Protein AF-A0A3S4VH05-F1 (afdb_monomer_lite)

Foldseek 3Di:
DDLADDPPPPQKDFDPPQVVVCPDQKDGWMWGPPDQQKIWTKIKHAFDDPDPPDGGHIHMDTDDIGRHHD

Structure (mmCIF, N/CA/C/O backbone):
data_AF-A0A3S4VH05-F1
#
_entry.id   AF-A0A3S4VH05-F1
#
loop_
_atom_site.group_PDB
_atom_site.id
_atom_site.type_symbol
_atom_site.label_atom_id
_atom_site.label_alt_id
_atom_site.label_comp_id
_atom_site.label_asym_id
_atom_site.label_entity_id
_atom_site.label_seq_id
_atom_site.pdbx_PDB_ins_code
_atom_site.Cartn_x
_atom_site.Cartn_y
_atom_site.Cartn_z
_atom_site.occupancy
_atom_site.B_iso_or_equiv
_atom_site.auth_seq_id
_atom_site.auth_comp_id
_atom_site.auth_asym_id
_atom_site.auth_atom_id
_atom_site.pdbx_PDB_model_num
ATOM 1 N N . MET A 1 1 ? -2.085 12.878 -1.627 1.00 57.97 1 MET A N 1
ATOM 2 C CA . MET A 1 1 ? -1.959 11.428 -1.377 1.00 57.97 1 MET A CA 1
ATOM 3 C C . MET A 1 1 ? -2.687 11.169 -0.065 1.00 57.97 1 MET A C 1
ATOM 5 O O . MET A 1 1 ? -2.316 11.810 0.908 1.00 57.97 1 MET A O 1
ATOM 9 N N . GLN A 1 2 ? -3.784 10.401 -0.056 1.00 65.06 2 GLN A N 1
ATOM 10 C CA . GLN A 1 2 ? -4.464 10.044 1.199 1.00 65.06 2 GLN A CA 1
ATOM 11 C C . GLN A 1 2 ? -3.883 8.720 1.718 1.00 65.06 2 GLN A C 1
ATOM 13 O O . GLN A 1 2 ? -3.617 7.839 0.902 1.00 65.06 2 GLN A O 1
ATOM 18 N N . PRO A 1 3 ? -3.634 8.580 3.029 1.00 62.72 3 PRO A N 1
ATOM 19 C CA . PRO A 1 3 ? -2.967 7.405 3.592 1.00 62.72 3 PRO A CA 1
ATOM 20 C C . PRO A 1 3 ? -3.791 6.111 3.497 1.00 62.72 3 PRO A C 1
ATOM 22 O O . PRO A 1 3 ? -3.220 5.030 3.543 1.00 62.72 3 PRO A O 1
ATOM 25 N N . ASP A 1 4 ? -5.113 6.192 3.356 1.00 66.25 4 ASP A N 1
ATOM 26 C CA . ASP A 1 4 ? -6.024 5.043 3.279 1.00 66.25 4 ASP A CA 1
ATOM 27 C C . ASP A 1 4 ? -6.367 4.610 1.848 1.00 66.25 4 ASP A C 1
ATOM 29 O O . ASP A 1 4 ? -7.154 3.679 1.662 1.00 66.25 4 ASP A O 1
ATOM 33 N N . GLN A 1 5 ? -5.809 5.275 0.836 1.00 68.50 5 GLN A N 1
ATOM 34 C CA . GLN A 1 5 ? -6.132 5.012 -0.560 1.00 68.50 5 GLN A CA 1
ATOM 35 C C . GLN A 1 5 ? -4.869 4.759 -1.383 1.00 68.50 5 GLN A C 1
ATOM 37 O O . GLN A 1 5 ? -3.854 5.438 -1.197 1.00 68.50 5 GLN A O 1
ATOM 42 N N . PRO A 1 6 ? -4.916 3.821 -2.345 1.00 60.56 6 PRO A N 1
ATOM 43 C CA . PRO A 1 6 ? -3.851 3.712 -3.323 1.00 60.56 6 PRO A CA 1
ATOM 44 C C . PRO A 1 6 ? -3.728 5.039 -4.113 1.00 60.56 6 PRO A C 1
ATOM 46 O O . PRO A 1 6 ? -4.745 5.658 -4.442 1.00 60.56 6 PRO A O 1
ATOM 49 N N . PRO A 1 7 ? -2.500 5.501 -4.425 1.00 64.62 7 PRO A N 1
ATOM 50 C CA . PRO A 1 7 ? -2.239 6.612 -5.331 1.00 64.62 7 PRO A CA 1
ATOM 51 C C . PRO A 1 7 ? -2.945 6.413 -6.674 1.00 64.62 7 PRO A C 1
ATOM 53 O O . PRO A 1 7 ? -3.266 5.287 -7.058 1.00 64.62 7 PRO A O 1
ATOM 56 N N . ARG A 1 8 ? -3.158 7.510 -7.415 1.00 61.88 8 ARG A N 1
ATOM 57 C CA . ARG A 1 8 ? -3.786 7.453 -8.743 1.00 61.88 8 ARG A CA 1
ATOM 58 C C . ARG A 1 8 ? -3.063 6.434 -9.637 1.00 61.88 8 ARG A C 1
ATOM 60 O O . ARG A 1 8 ? -1.833 6.361 -9.651 1.00 61.88 8 ARG A O 1
ATOM 67 N N . ILE A 1 9 ? -3.863 5.650 -10.361 1.00 52.53 9 ILE A N 1
ATOM 68 C CA . ILE A 1 9 ? -3.427 4.585 -11.273 1.00 52.53 9 IL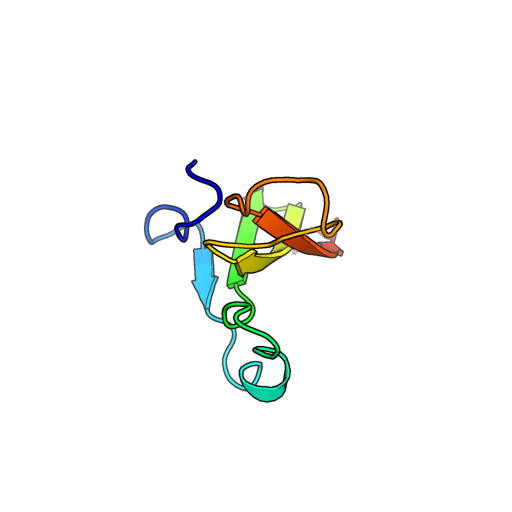E A CA 1
ATOM 69 C C . ILE A 1 9 ? -2.347 5.132 -12.223 1.00 52.53 9 ILE A C 1
ATOM 71 O O . ILE A 1 9 ? -2.525 6.201 -12.801 1.00 52.53 9 ILE A O 1
ATOM 75 N N . GLY A 1 10 ? -1.230 4.407 -12.351 1.00 58.28 10 GLY A N 1
ATOM 76 C CA . GLY A 1 10 ? -0.066 4.781 -13.169 1.00 58.28 10 GLY A CA 1
ATOM 77 C C . GLY A 1 10 ? 1.227 4.991 -12.372 1.00 58.28 10 GLY A C 1
ATOM 78 O O . GLY A 1 10 ? 2.302 4.793 -12.920 1.00 58.28 10 GLY A O 1
ATOM 79 N N . GLN A 1 11 ? 1.135 5.315 -11.077 1.00 64.31 11 GLN A N 1
ATOM 80 C CA . GLN A 1 11 ? 2.300 5.394 -10.173 1.00 64.31 11 GLN A CA 1
ATOM 81 C C . GLN A 1 11 ? 2.326 4.265 -9.139 1.00 64.31 11 GLN A C 1
ATOM 83 O O . GLN A 1 11 ? 3.297 4.118 -8.402 1.00 64.31 11 GLN A O 1
ATOM 88 N N . CYS A 1 12 ? 1.243 3.491 -9.049 1.00 71.62 12 CYS A N 1
ATOM 89 C CA . CYS A 1 12 ? 1.072 2.452 -8.051 1.00 71.62 12 CYS A CA 1
ATOM 90 C C . CYS A 1 12 ? 0.480 1.178 -8.664 1.00 71.62 12 CYS A C 1
ATOM 92 O O . CYS A 1 12 ? -0.553 1.229 -9.335 1.00 71.62 12 CYS A O 1
ATOM 94 N N . THR A 1 13 ? 1.122 0.041 -8.400 1.00 83.31 13 THR A N 1
ATOM 95 C CA . THR A 1 13 ? 0.727 -1.281 -8.891 1.00 83.31 13 THR A CA 1
ATOM 96 C C . T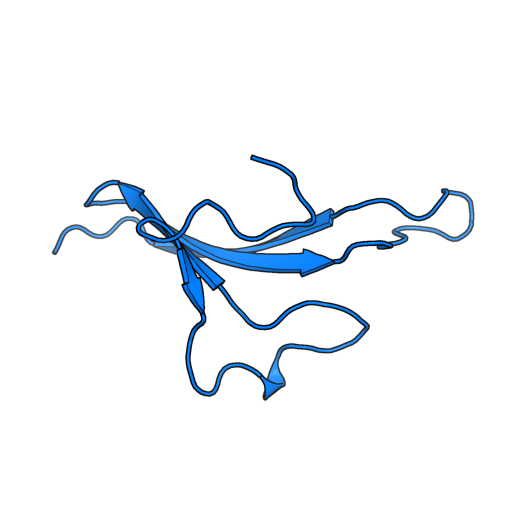HR A 1 13 ? 0.567 -2.245 -7.725 1.00 83.31 13 THR A C 1
ATOM 98 O O . THR A 1 13 ? 1.465 -2.412 -6.906 1.00 83.31 13 THR A O 1
ATOM 101 N N . LYS A 1 14 ? -0.569 -2.939 -7.649 1.00 82.81 14 LYS A N 1
ATOM 102 C CA . LYS A 1 14 ? -0.767 -4.021 -6.678 1.00 82.81 14 LYS A CA 1
ATOM 103 C C . LYS A 1 14 ? 0.131 -5.213 -7.027 1.00 82.81 14 LYS A C 1
ATOM 105 O O . LYS A 1 14 ? 0.034 -5.749 -8.133 1.00 82.81 14 LYS A O 1
ATOM 110 N N . LEU A 1 1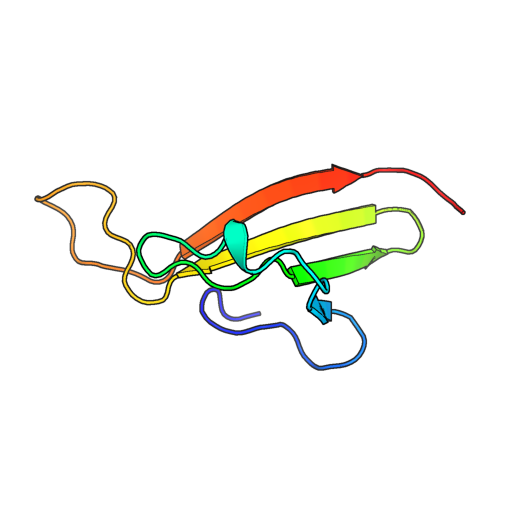5 ? 0.959 -5.675 -6.090 1.00 82.12 15 LEU A N 1
ATOM 111 C CA . LEU A 1 15 ? 1.840 -6.820 -6.325 1.00 82.12 15 LEU A CA 1
ATOM 112 C C . LEU A 1 15 ? 1.064 -8.143 -6.272 1.00 82.12 15 LEU A C 1
ATOM 114 O O . LEU A 1 15 ? 0.414 -8.481 -5.279 1.00 82.12 15 LEU A O 1
ATOM 118 N N . ARG A 1 16 ? 1.150 -8.930 -7.351 1.00 83.44 16 ARG A N 1
ATOM 119 C CA . ARG A 1 16 ? 0.515 -10.255 -7.433 1.00 83.44 16 ARG A CA 1
ATOM 120 C C . ARG A 1 16 ? 1.197 -11.245 -6.482 1.00 83.44 16 ARG A C 1
ATOM 122 O O . ARG A 1 16 ? 2.408 -11.215 -6.303 1.00 83.44 16 ARG A O 1
ATOM 129 N N . GLY A 1 17 ? 0.409 -12.130 -5.869 1.00 80.94 17 GLY A N 1
ATOM 130 C CA . GLY A 1 17 ? 0.909 -13.159 -4.942 1.00 80.94 17 GLY A CA 1
ATOM 131 C C . GLY A 1 17 ? 1.280 -12.654 -3.540 1.00 80.94 17 GLY A C 1
ATOM 132 O O . GLY A 1 17 ? 1.617 -13.458 -2.671 1.00 80.94 17 GLY A O 1
ATOM 133 N N . MET A 1 18 ? 1.170 -11.345 -3.287 1.00 84.44 18 MET A N 1
ATOM 134 C CA . MET A 1 18 ? 1.489 -10.739 -1.989 1.00 84.44 18 MET A CA 1
ATOM 135 C C . MET A 1 18 ? 0.304 -10.700 -1.015 1.00 84.44 18 MET A C 1
ATOM 137 O O . MET A 1 18 ? 0.456 -10.237 0.112 1.00 84.44 18 MET A O 1
ATOM 141 N N . ALA A 1 19 ? -0.852 -11.252 -1.39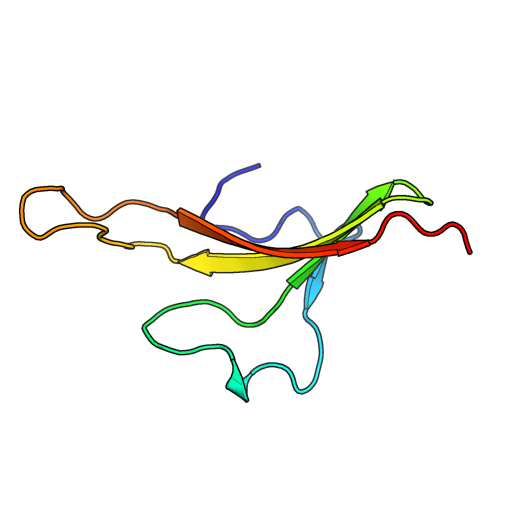7 1.00 81.00 19 ALA A N 1
ATOM 142 C CA . ALA A 1 19 ? -2.050 -11.270 -0.553 1.00 81.00 19 ALA A CA 1
ATOM 143 C C . ALA A 1 19 ? -1.875 -12.023 0.768 1.00 81.00 19 ALA A C 1
ATOM 145 O O . ALA A 1 19 ? -2.488 -11.686 1.772 1.00 81.00 19 ALA A O 1
ATOM 146 N N . LYS A 1 20 ? -0.944 -12.978 0.820 1.00 82.50 20 LYS A N 1
ATOM 147 C CA . LYS A 1 20 ? -0.565 -13.667 2.063 1.00 82.50 20 LYS A CA 1
ATOM 148 C C . LYS A 1 20 ? -0.034 -12.731 3.164 1.00 82.50 20 LYS A C 1
ATOM 150 O O . LYS A 1 20 ? -0.013 -13.126 4.332 1.00 82.50 20 LYS A O 1
ATOM 155 N N . TYR A 1 21 ? 0.398 -11.521 2.795 1.00 80.38 21 TYR A N 1
ATOM 156 C CA . TYR A 1 21 ? 0.884 -10.477 3.701 1.00 80.38 21 TYR A CA 1
ATOM 157 C C . TYR A 1 21 ? -0.196 -9.450 4.089 1.00 80.38 21 TYR A C 1
ATOM 159 O O . TYR A 1 21 ? 0.063 -8.595 4.939 1.00 80.38 21 TYR A O 1
ATOM 167 N N . ALA A 1 22 ? -1.390 -9.519 3.491 1.00 82.81 22 ALA A N 1
ATOM 168 C CA . ALA A 1 22 ? -2.558 -8.721 3.861 1.00 82.81 22 ALA A CA 1
ATOM 169 C C . ALA A 1 22 ? -3.240 -9.354 5.086 1.00 82.81 22 ALA A C 1
ATOM 171 O O . ALA A 1 22 ? -4.182 -10.135 4.968 1.00 82.81 22 ALA A O 1
ATOM 172 N N . ARG A 1 23 ? -2.687 -9.092 6.273 1.00 83.94 23 ARG A N 1
ATOM 173 C CA . ARG A 1 23 ? -3.193 -9.591 7.562 1.00 83.94 23 ARG A CA 1
ATOM 174 C C . ARG A 1 23 ? -3.652 -8.434 8.430 1.00 83.94 23 ARG A C 1
ATOM 176 O O . ARG A 1 23 ? -3.207 -7.312 8.216 1.00 83.94 23 ARG A O 1
ATOM 183 N N . ASP A 1 24 ? -4.516 -8.716 9.398 1.00 86.81 24 ASP A N 1
ATOM 184 C CA . ASP A 1 24 ? -4.901 -7.767 10.451 1.00 86.81 24 ASP A CA 1
ATOM 185 C C . ASP A 1 24 ? -5.443 -6.438 9.898 1.00 86.81 24 ASP A C 1
ATOM 187 O O . ASP A 1 24 ? -5.039 -5.362 10.323 1.00 86.81 24 ASP A O 1
ATOM 191 N N . GLY A 1 25 ? -6.298 -6.520 8.871 1.00 87.81 25 GLY A N 1
ATOM 192 C CA . GLY A 1 25 ? -6.924 -5.358 8.225 1.00 87.81 25 GLY A CA 1
ATOM 193 C C . GLY A 1 25 ? -6.013 -4.549 7.294 1.00 87.81 25 GLY A C 1
ATOM 194 O O . GLY A 1 25 ? -6.469 -3.578 6.686 1.00 87.81 25 GLY A O 1
ATOM 195 N N . TRP A 1 26 ? -4.741 -4.932 7.146 1.00 90.56 26 TRP A N 1
ATOM 196 C CA . TRP A 1 26 ? -3.827 -4.300 6.198 1.00 90.56 26 TRP A CA 1
ATOM 197 C C . TRP A 1 26 ? -4.141 -4.718 4.764 1.00 90.56 26 TRP A C 1
ATOM 199 O O . TRP A 1 26 ? -4.480 -5.869 4.489 1.00 90.56 26 TRP A O 1
ATOM 209 N N . SER A 1 27 ? -3.973 -3.780 3.836 1.00 90.00 27 SER A N 1
ATOM 210 C CA . SER A 1 27 ? -4.137 -4.014 2.406 1.00 90.00 27 SER A CA 1
ATOM 211 C C . SER A 1 27 ? -3.155 -5.058 1.866 1.00 90.00 27 SER A C 1
ATOM 213 O O . SER A 1 27 ? -2.143 -5.376 2.490 1.00 90.00 27 SER A O 1
ATOM 215 N N . ASP A 1 28 ? -3.371 -5.514 0.634 1.00 91.50 28 ASP A N 1
ATOM 216 C CA . ASP A 1 28 ? -2.306 -6.142 -0.157 1.00 91.50 28 ASP A CA 1
ATOM 217 C C . ASP A 1 28 ? -1.096 -5.214 -0.310 1.00 91.50 28 ASP A C 1
ATOM 219 O O . ASP A 1 28 ? -1.205 -4.005 -0.097 1.00 91.50 28 ASP A O 1
ATOM 223 N N . VAL A 1 29 ? 0.057 -5.770 -0.684 1.00 91.25 29 VAL A N 1
ATOM 224 C CA . VAL A 1 29 ? 1.254 -4.965 -0.946 1.00 91.25 29 VAL A CA 1
ATOM 225 C C . VAL A 1 29 ? 1.093 -4.208 -2.258 1.00 91.25 29 VAL A C 1
ATOM 227 O O . VAL A 1 29 ? 0.807 -4.792 -3.309 1.00 91.25 29 VAL A O 1
ATOM 230 N N . TYR A 1 30 ? 1.314 -2.905 -2.183 1.00 89.88 30 TYR A N 1
ATOM 231 C CA . TYR A 1 30 ? 1.334 -1.998 -3.313 1.00 89.88 30 TYR A CA 1
ATOM 232 C C . TYR A 1 30 ? 2.761 -1.544 -3.586 1.00 89.88 30 TYR A C 1
ATOM 234 O O . TYR A 1 30 ? 3.524 -1.261 -2.667 1.00 89.88 30 TYR A O 1
ATOM 242 N N . HIS A 1 31 ? 3.089 -1.476 -4.866 1.00 89.19 31 HIS A N 1
ATOM 243 C CA . HIS A 1 31 ? 4.354 -1.013 -5.397 1.00 89.19 31 HIS A CA 1
ATOM 244 C C . HIS A 1 31 ? 4.176 0.400 -5.928 1.00 89.19 31 HIS A C 1
ATOM 246 O O . HIS A 1 31 ? 3.435 0.590 -6.890 1.00 89.19 31 HIS A O 1
ATOM 252 N N . TYR A 1 32 ? 4.828 1.377 -5.309 1.00 86.62 32 TYR A N 1
ATOM 253 C CA . TYR A 1 32 ? 4.821 2.766 -5.751 1.00 86.62 32 TYR A CA 1
ATOM 254 C C . TYR A 1 32 ? 6.170 3.151 -6.348 1.00 86.62 32 TYR A C 1
ATOM 256 O O . TYR A 1 32 ? 7.212 3.036 -5.695 1.00 86.62 32 TYR A O 1
ATOM 264 N N . GLU A 1 33 ? 6.136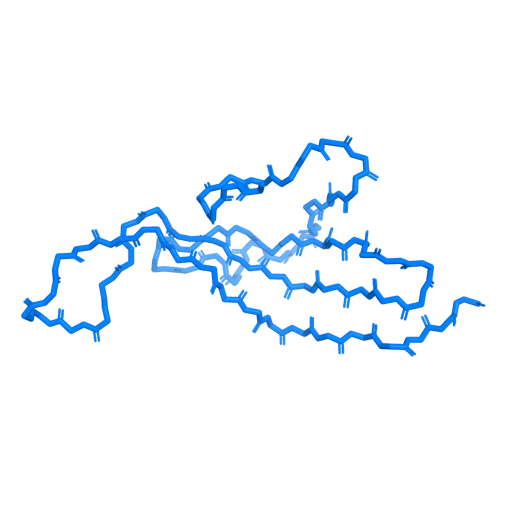 3.646 -7.580 1.00 85.69 33 GLU A N 1
ATOM 265 C CA . GLU A 1 33 ? 7.296 4.224 -8.251 1.00 85.69 33 GLU A CA 1
ATOM 266 C C . GLU A 1 33 ? 7.330 5.724 -7.958 1.00 85.69 33 GLU A C 1
ATOM 268 O O . GLU A 1 33 ? 6.591 6.514 -8.547 1.00 85.69 33 GLU A O 1
ATOM 273 N N . ALA A 1 34 ? 8.174 6.118 -7.003 1.00 81.44 34 ALA A N 1
ATOM 274 C CA . ALA A 1 34 ? 8.342 7.522 -6.639 1.00 81.44 34 ALA A CA 1
ATOM 275 C C . ALA A 1 34 ? 9.210 8.268 -7.666 1.00 81.44 34 ALA A C 1
ATOM 277 O O . ALA A 1 34 ? 8.988 9.448 -7.932 1.00 81.44 34 ALA A O 1
ATOM 278 N N . SER A 1 35 ? 10.197 7.575 -8.237 1.00 81.62 35 SER A N 1
ATOM 279 C CA . SER A 1 35 ? 11.012 8.024 -9.367 1.00 81.62 35 SER A CA 1
ATOM 280 C C . SER A 1 35 ? 11.608 6.811 -10.089 1.00 81.62 35 SER A C 1
ATOM 282 O O . SER A 1 35 ? 11.508 5.687 -9.598 1.00 81.62 35 SER A O 1
ATOM 284 N N . SER A 1 36 ? 12.303 7.026 -11.211 1.00 79.88 36 SER A N 1
ATOM 285 C CA . SER A 1 36 ? 13.016 5.956 -11.932 1.00 79.88 36 SER A CA 1
ATOM 286 C C . SER A 1 36 ? 14.049 5.204 -11.079 1.00 79.88 36 SER A C 1
ATOM 288 O O . SER A 1 36 ? 14.418 4.078 -11.408 1.00 79.88 36 SER A O 1
ATOM 290 N N . MET A 1 37 ? 14.508 5.813 -9.982 1.00 83.50 37 MET A N 1
ATOM 291 C CA . MET A 1 37 ? 15.508 5.246 -9.076 1.00 83.50 37 MET A CA 1
ATOM 292 C C . MET A 1 37 ? 14.926 4.839 -7.722 1.00 83.50 37 MET A C 1
ATOM 294 O O . MET A 1 37 ? 15.634 4.224 -6.932 1.00 83.50 37 MET A O 1
ATOM 298 N N . VAL A 1 38 ? 13.672 5.195 -7.422 1.00 85.81 38 VAL A N 1
ATOM 299 C CA . VAL A 1 38 ? 13.080 5.009 -6.093 1.00 85.81 38 VAL A CA 1
ATOM 300 C C . VAL A 1 38 ? 11.772 4.246 -6.199 1.00 85.81 38 VAL A C 1
ATOM 302 O O . VAL A 1 38 ? 10.778 4.736 -6.737 1.00 85.81 38 VAL A O 1
ATOM 305 N N . ARG A 1 39 ? 11.769 3.059 -5.594 1.00 88.62 39 ARG A N 1
ATOM 306 C CA . ARG A 1 39 ? 10.600 2.185 -5.480 1.00 88.62 39 ARG A CA 1
ATOM 307 C C . ARG A 1 39 ? 10.263 1.945 -4.020 1.00 88.62 39 ARG A C 1
ATOM 309 O O . ARG A 1 39 ? 11.162 1.718 -3.206 1.00 88.62 39 ARG A O 1
ATOM 316 N N . ILE A 1 40 ? 8.975 1.966 -3.703 1.00 90.44 40 ILE A N 1
ATOM 317 C CA . ILE A 1 40 ? 8.464 1.789 -2.346 1.00 90.44 40 ILE A CA 1
ATOM 318 C C . ILE A 1 40 ? 7.392 0.703 -2.367 1.00 90.44 40 ILE A C 1
ATOM 320 O O . ILE A 1 40 ? 6.347 0.877 -2.990 1.00 90.44 40 ILE A O 1
ATOM 324 N N . ASP A 1 41 ? 7.632 -0.391 -1.648 1.00 91.38 41 ASP A N 1
ATOM 325 C CA . ASP A 1 41 ? 6.603 -1.391 -1.369 1.00 91.38 41 ASP A CA 1
ATOM 326 C C . ASP A 1 41 ? 5.953 -1.056 -0.028 1.00 91.38 41 ASP A C 1
ATOM 328 O O . ASP A 1 41 ? 6.636 -0.928 0.995 1.00 91.38 41 ASP A O 1
ATOM 332 N N . TYR A 1 42 ? 4.635 -0.904 -0.015 1.00 91.44 42 TYR A N 1
ATOM 333 C CA . TYR A 1 42 ? 3.904 -0.456 1.165 1.00 91.44 42 TYR A CA 1
ATOM 334 C C . TYR A 1 42 ? 2.515 -1.090 1.255 1.00 91.44 42 TYR A C 1
ATOM 336 O O . TYR A 1 42 ? 2.002 -1.689 0.308 1.00 91.44 42 TYR A O 1
ATOM 344 N N . GLN A 1 43 ? 1.906 -0.961 2.430 1.00 92.56 43 GLN A N 1
ATOM 345 C CA . GLN A 1 43 ? 0.521 -1.342 2.702 1.00 92.56 43 GLN A CA 1
ATOM 346 C C . GLN A 1 43 ? -0.176 -0.211 3.448 1.00 92.56 43 GLN A C 1
ATOM 348 O O . GLN A 1 43 ? 0.473 0.573 4.142 1.00 92.56 43 GLN A O 1
ATOM 353 N N . PHE A 1 44 ? -1.496 -0.149 3.342 1.00 90.69 44 PHE A N 1
ATOM 354 C CA . PHE A 1 44 ? -2.318 0.806 4.074 1.00 90.69 44 PHE A CA 1
ATOM 355 C C . PHE A 1 44 ? -3.373 0.097 4.921 1.00 90.69 44 PHE A C 1
ATOM 357 O O . PHE A 1 44 ? -3.764 -1.036 4.640 1.00 90.69 44 PHE A O 1
ATOM 364 N N . HIS A 1 45 ? -3.827 0.775 5.968 1.00 91.94 45 HIS A N 1
ATOM 365 C CA . HIS A 1 45 ? -4.872 0.315 6.868 1.00 91.94 45 HIS A CA 1
ATOM 366 C C . HIS A 1 45 ? -5.746 1.506 7.257 1.00 91.94 45 HIS A C 1
ATOM 368 O O . HIS A 1 45 ? -5.246 2.523 7.732 1.00 91.94 45 HIS A O 1
ATOM 374 N N . ARG A 1 46 ? -7.065 1.392 7.080 1.00 88.75 46 ARG A N 1
ATOM 375 C CA . ARG A 1 46 ? -7.983 2.528 7.265 1.00 88.75 46 ARG A CA 1
ATOM 376 C C . ARG A 1 46 ? -8.198 2.920 8.732 1.00 88.75 46 ARG A C 1
ATOM 378 O O . ARG A 1 46 ? -8.291 4.101 9.031 1.00 88.75 46 ARG A O 1
ATOM 385 N N . ASN A 1 47 ? -8.249 1.933 9.627 1.00 89.69 47 ASN A N 1
ATOM 386 C CA . ASN A 1 47 ? -8.552 2.115 11.054 1.00 89.69 47 ASN A CA 1
ATOM 387 C C . ASN A 1 47 ? -7.455 1.502 11.940 1.00 89.69 47 ASN A C 1
ATOM 389 O O . ASN A 1 47 ? -7.732 0.617 12.743 1.00 89.69 47 ASN A O 1
ATOM 393 N N . HIS A 1 48 ? -6.189 1.855 11.712 1.00 90.81 48 HIS A N 1
ATOM 394 C CA . HIS A 1 48 ? -5.093 1.277 12.487 1.00 90.81 48 HIS A CA 1
ATOM 395 C C . HIS A 1 48 ? -5.034 1.929 13.868 1.00 90.81 48 HIS A C 1
ATOM 397 O O . HIS A 1 48 ? -5.148 3.148 13.989 1.00 90.81 48 HIS A O 1
ATOM 403 N N . GLN A 1 49 ? -4.845 1.122 14.907 1.00 89.31 49 GLN A N 1
ATOM 404 C CA . GLN A 1 49 ? -4.759 1.586 16.284 1.00 89.31 49 GLN A CA 1
ATOM 405 C C . GLN A 1 49 ? -3.426 1.129 16.876 1.00 89.31 49 GLN A C 1
ATOM 407 O O . GLN A 1 49 ? -3.141 -0.064 16.931 1.00 89.31 49 GLN A O 1
ATOM 412 N N . THR A 1 50 ? -2.591 2.086 17.278 1.00 82.12 50 THR A N 1
ATOM 413 C CA . THR A 1 50 ? -1.241 1.820 17.806 1.00 82.12 50 THR A CA 1
ATOM 414 C C . THR A 1 50 ? -1.230 1.540 19.308 1.00 82.12 50 THR A C 1
ATOM 416 O O . THR A 1 50 ? -0.273 0.966 19.815 1.00 82.12 50 THR A O 1
ATOM 419 N N . SER A 1 51 ? -2.267 1.976 20.022 1.00 82.06 51 SER A N 1
ATOM 420 C CA . SER A 1 51 ? -2.466 1.761 21.456 1.00 82.06 51 SER A CA 1
ATOM 421 C C . SER A 1 51 ? -3.949 1.898 21.803 1.00 82.06 51 SER A C 1
ATOM 423 O O . SER A 1 51 ? -4.683 2.614 21.118 1.00 82.06 51 SER A O 1
ATOM 425 N N . GLU A 1 52 ? -4.387 1.237 22.875 1.00 81.81 52 GLU A N 1
ATOM 426 C CA . GLU A 1 52 ? -5.792 1.245 23.316 1.00 81.81 52 GLU A CA 1
ATOM 427 C C . GLU A 1 52 ? -6.306 2.659 23.639 1.00 81.81 52 GLU A C 1
ATOM 429 O O . GLU A 1 52 ? -7.467 2.969 23.388 1.00 81.81 52 GLU A O 1
ATOM 434 N N . GLU A 1 53 ? -5.429 3.555 24.099 1.00 85.25 53 GLU A N 1
ATOM 435 C CA . GLU A 1 53 ? -5.769 4.942 24.450 1.00 85.25 53 GLU A CA 1
ATOM 436 C C . GLU A 1 53 ? -6.003 5.867 23.246 1.00 85.25 53 GLU A C 1
ATOM 438 O O . GLU A 1 53 ? -6.502 6.982 23.413 1.00 85.25 53 GLU A O 1
ATOM 443 N N . ARG A 1 54 ? -5.628 5.458 22.027 1.00 81.69 54 ARG A N 1
ATOM 444 C CA . ARG A 1 54 ? -5.700 6.328 20.845 1.00 81.69 54 ARG A CA 1
ATOM 445 C C . ARG A 1 54 ? -6.806 5.890 19.900 1.00 81.69 54 ARG A C 1
ATOM 447 O O . ARG A 1 54 ? -6.932 4.711 19.595 1.00 81.69 54 ARG A O 1
ATOM 454 N N . ALA A 1 55 ? -7.571 6.851 19.382 1.00 87.62 55 ALA A N 1
ATOM 455 C CA . ALA A 1 55 ? -8.592 6.567 18.380 1.00 87.62 55 ALA A CA 1
ATOM 456 C C . ALA A 1 55 ? -7.960 5.949 17.111 1.00 87.62 55 ALA A C 1
ATOM 458 O O . ALA A 1 55 ? -6.901 6.424 16.680 1.00 87.62 55 ALA A O 1
ATOM 459 N N . PRO A 1 56 ? -8.596 4.933 16.494 1.00 90.62 56 PRO A N 1
ATOM 460 C CA . PRO A 1 56 ? -8.128 4.361 15.237 1.00 90.62 56 PRO A CA 1
ATOM 461 C C . PRO A 1 56 ? -8.000 5.423 14.144 1.00 90.62 56 PRO A C 1
ATOM 463 O O . PRO A 1 56 ? -8.883 6.267 13.980 1.00 90.62 56 PRO A O 1
ATOM 466 N N . CYS A 1 57 ? -6.921 5.365 13.366 1.00 87.88 57 CYS A N 1
ATOM 467 C CA . CYS A 1 57 ? -6.680 6.303 12.277 1.00 87.88 57 CYS A CA 1
ATOM 468 C C . CYS A 1 57 ? -6.097 5.622 11.027 1.00 87.88 57 CYS A C 1
ATOM 470 O O . CYS A 1 57 ? -5.539 4.522 11.109 1.00 87.88 57 CYS A O 1
ATOM 472 N N . PRO A 1 58 ? -6.211 6.260 9.850 1.00 88.62 58 PRO A N 1
ATOM 473 C CA . PRO A 1 58 ? -5.528 5.811 8.648 1.00 88.62 58 PRO A CA 1
ATOM 474 C C . PRO A 1 58 ? -4.017 5.729 8.841 1.00 88.62 58 PRO A C 1
ATOM 476 O O . PRO A 1 58 ? -3.386 6.694 9.273 1.00 88.62 58 PRO A O 1
ATOM 479 N N . ALA A 1 59 ? -3.427 4.601 8.462 1.00 89.12 59 ALA A N 1
ATOM 480 C CA . ALA A 1 59 ? -1.993 4.383 8.540 1.00 89.12 59 ALA A CA 1
ATOM 481 C C . ALA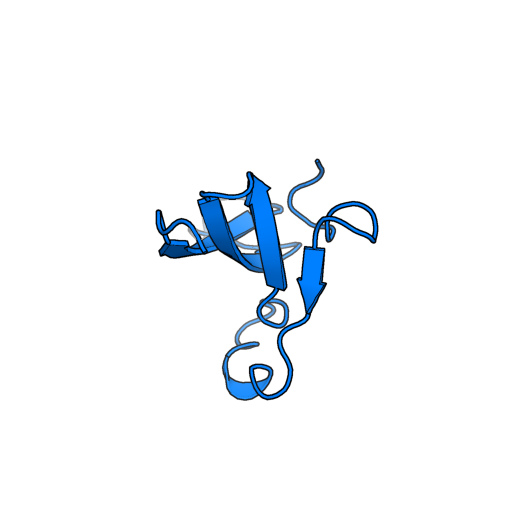 A 1 59 ? -1.448 3.737 7.268 1.00 89.12 59 ALA A C 1
ATOM 483 O O . ALA A 1 59 ? -2.121 2.957 6.593 1.00 89.12 59 ALA A O 1
ATOM 484 N N . VAL A 1 60 ? -0.180 4.030 6.996 1.00 90.19 60 VAL A N 1
ATOM 485 C CA . VAL A 1 60 ? 0.625 3.393 5.956 1.00 90.19 60 VAL A CA 1
ATOM 486 C C . VAL A 1 60 ? 1.836 2.762 6.622 1.00 90.19 60 VAL A C 1
ATOM 488 O O . VAL A 1 60 ? 2.477 3.393 7.461 1.00 90.19 60 VAL A O 1
ATOM 491 N N . ARG A 1 61 ? 2.178 1.536 6.225 1.00 89.75 61 ARG A N 1
ATOM 492 C CA . ARG A 1 61 ? 3.439 0.891 6.598 1.00 89.75 61 ARG A CA 1
ATOM 493 C C . ARG A 1 61 ? 4.301 0.677 5.367 1.00 89.75 61 ARG A C 1
ATOM 495 O O . ARG A 1 61 ? 3.834 0.141 4.362 1.00 89.75 61 ARG A O 1
ATOM 502 N N . ILE A 1 62 ? 5.561 1.078 5.464 1.00 90.81 62 ILE A N 1
ATOM 503 C CA . ILE A 1 62 ? 6.561 0.845 4.425 1.00 90.81 62 ILE A CA 1
ATOM 504 C C . ILE A 1 62 ? 7.234 -0.491 4.720 1.00 90.81 62 ILE A C 1
ATOM 506 O O . ILE A 1 62 ? 7.729 -0.705 5.822 1.00 90.81 62 ILE A O 1
ATOM 510 N N . LEU A 1 63 ? 7.235 -1.387 3.738 1.00 90.94 63 LEU A N 1
ATOM 511 C CA . LEU A 1 63 ? 7.873 -2.698 3.849 1.00 90.94 63 LEU A CA 1
ATOM 512 C C . LEU A 1 63 ? 9.291 -2.672 3.294 1.00 90.94 63 LEU A C 1
ATOM 514 O O . LEU A 1 63 ? 10.193 -3.296 3.847 1.00 90.94 63 LEU A O 1
ATOM 518 N N . ARG A 1 64 ? 9.480 -1.965 2.176 1.00 91.12 64 ARG A N 1
ATOM 519 C CA . ARG A 1 64 ? 10.758 -1.896 1.477 1.00 91.12 64 ARG A CA 1
ATOM 520 C C . ARG A 1 64 ? 10.897 -0.574 0.744 1.00 91.12 64 ARG A C 1
ATOM 522 O O . ARG A 1 64 ? 9.957 -0.111 0.105 1.00 91.12 64 ARG A O 1
ATOM 529 N N . ILE A 1 65 ? 12.106 -0.026 0.784 1.00 89.50 65 ILE A N 1
ATOM 530 C CA . ILE A 1 65 ? 12.543 1.069 -0.079 1.00 89.50 65 ILE A CA 1
ATOM 531 C C . ILE A 1 65 ? 13.720 0.540 -0.895 1.00 89.50 65 ILE A C 1
ATOM 533 O O . ILE A 1 65 ? 14.673 0.005 -0.331 1.00 89.50 65 ILE A O 1
ATOM 537 N N . SER A 1 66 ? 13.638 0.649 -2.219 1.00 89.06 66 SER A N 1
ATOM 538 C CA . SER A 1 66 ? 14.716 0.255 -3.130 1.00 89.06 66 SER A CA 1
ATOM 539 C C . SER A 1 66 ? 15.187 1.472 -3.914 1.00 89.06 66 SER A C 1
ATOM 541 O O . SER A 1 66 ? 14.371 2.155 -4.531 1.00 89.06 66 SER A O 1
ATOM 543 N N . LEU A 1 67 ? 16.498 1.721 -3.881 1.00 87.94 67 LEU A N 1
ATOM 544 C CA . LEU A 1 67 ? 17.155 2.887 -4.484 1.00 87.94 67 LEU A CA 1
ATOM 545 C C . LEU A 1 67 ? 17.987 2.505 -5.723 1.00 87.94 67 LEU A C 1
ATOM 547 O O . LEU A 1 67 ? 19.114 2.966 -5.891 1.00 87.94 67 LEU A O 1
ATOM 551 N N . SER A 1 68 ? 17.483 1.586 -6.546 1.00 73.12 68 SER A N 1
ATOM 552 C CA . SER A 1 68 ? 18.192 1.088 -7.728 1.00 73.12 68 SER A CA 1
ATOM 553 C C . SER A 1 68 ? 17.631 1.677 -9.021 1.00 73.12 68 SER A C 1
ATOM 555 O O . SER A 1 68 ? 16.425 1.600 -9.277 1.00 73.12 68 SER A O 1
ATOM 557 N N . SER A 1 69 ? 18.524 2.201 -9.866 1.00 56.72 69 SER A N 1
ATOM 558 C CA . SER A 1 69 ? 18.230 2.468 -11.280 1.00 56.72 69 SER A CA 1
ATOM 559 C C . SER A 1 69 ? 18.065 1.144 -12.024 1.00 56.72 69 SER A C 1
ATOM 561 O O . SER A 1 69 ? 18.771 0.181 -11.714 1.00 56.72 69 SER A O 1
ATOM 563 N N . HIS A 1 70 ? 17.125 1.094 -12.972 1.00 55.59 70 HIS A N 1
ATOM 564 C CA . HIS A 1 70 ? 17.207 0.113 -14.059 1.00 55.59 70 HIS A CA 1
ATOM 565 C C . HIS A 1 70 ? 18.424 0.399 -14.940 1.00 55.59 70 HIS A C 1
ATOM 567 O O . HIS A 1 70 ? 18.844 1.584 -14.976 1.00 55.59 70 HIS A O 1
#

Radius of gyration: 13.1 Å; chains: 1; bounding box: 27×25×38 Å

Secondary structure (DSSP, 8-state):
--TTSPPSTTSEEEPTTGGGG--TTPPPPEEEEEETTEEEEEEEEEEE-SSTTS--EEEEEEEEEE----

Organism: NCBI:txid1750

Sequence (70 aa):
MQPDQPPRIGQCTKLRGMAKYARDGWSDVYHYEASSMVRIDYQFHRNHQTSEERAPCPAVRILRISLSSH

pLDDT: mean 81.72, std 10.84, range [52.53, 92.56]